Protein AF-A0A1W9YML6-F1 (afdb_monomer_lite)

pLDDT: mean 84.04, std 12.14, range [54.38, 97.81]

Structure (mmCIF, N/CA/C/O backbone):
data_AF-A0A1W9YML6-F1
#
_entry.id   AF-A0A1W9YML6-F1
#
loop_
_atom_site.group_PDB
_atom_site.id
_atom_site.type_symbol
_atom_site.label_atom_id
_atom_site.label_alt_id
_atom_site.label_comp_id
_atom_site.label_asym_id
_atom_site.label_entity_id
_atom_site.label_seq_id
_atom_site.pdbx_PDB_ins_code
_atom_site.Cartn_x
_atom_site.Cartn_y
_atom_site.Cartn_z
_atom_site.occupancy
_atom_site.B_iso_or_equiv
_atom_site.auth_seq_id
_atom_site.auth_comp_id
_atom_site.auth_asym_id
_atom_site.auth_atom_id
_atom_site.pdbx_PDB_model_num
ATOM 1 N N . GLU A 1 1 ? 11.400 29.116 7.437 1.00 58.50 1 GLU A N 1
ATOM 2 C CA . GLU A 1 1 ? 12.373 29.565 6.415 1.00 58.50 1 GLU A CA 1
ATOM 3 C C . GLU A 1 1 ? 13.354 28.472 5.969 1.00 58.50 1 GLU A C 1
ATOM 5 O O . GLU A 1 1 ? 13.252 28.021 4.833 1.00 58.50 1 GLU A O 1
ATOM 10 N N . THR A 1 2 ? 14.250 27.955 6.822 1.00 61.84 2 THR A N 1
ATOM 11 C CA . THR A 1 2 ? 15.129 26.809 6.471 1.00 61.84 2 THR A CA 1
ATOM 12 C C . THR A 1 2 ? 14.356 25.507 6.206 1.00 61.84 2 THR A C 1
ATOM 14 O O . THR A 1 2 ? 14.680 24.783 5.265 1.00 61.84 2 THR A O 1
ATOM 17 N N . ALA A 1 3 ? 13.291 25.234 6.969 1.00 64.06 3 ALA A N 1
ATOM 18 C CA . ALA A 1 3 ? 12.424 24.063 6.779 1.00 64.06 3 ALA A CA 1
ATOM 19 C C . ALA A 1 3 ? 11.643 24.078 5.445 1.00 64.06 3 ALA A C 1
ATOM 21 O O . ALA A 1 3 ? 11.419 23.026 4.843 1.00 64.06 3 ALA A O 1
ATOM 22 N N . ASP A 1 4 ? 11.271 25.262 4.954 1.00 66.44 4 ASP A N 1
ATOM 23 C CA . ASP A 1 4 ? 10.505 25.420 3.712 1.00 66.44 4 ASP A CA 1
ATOM 24 C C . ASP A 1 4 ? 11.395 25.211 2.481 1.00 66.44 4 ASP A C 1
ATOM 26 O O . ASP A 1 4 ? 11.014 24.507 1.543 1.00 66.44 4 ASP A O 1
ATOM 30 N N . ARG A 1 5 ? 12.638 25.722 2.522 1.00 63.09 5 ARG A N 1
ATOM 31 C CA . ARG A 1 5 ? 13.649 25.443 1.488 1.00 63.09 5 ARG A CA 1
ATOM 32 C C . ARG A 1 5 ? 14.010 23.962 1.411 1.00 63.09 5 ARG A C 1
ATOM 34 O O . ARG A 1 5 ? 14.114 23.431 0.309 1.00 63.09 5 ARG A O 1
ATOM 41 N N . ALA A 1 6 ? 14.153 23.281 2.550 1.00 66.31 6 ALA A N 1
ATOM 42 C CA . ALA A 1 6 ? 14.408 21.842 2.564 1.00 66.31 6 ALA A CA 1
ATOM 43 C C . ALA A 1 6 ? 13.255 21.054 1.912 1.00 66.31 6 ALA A C 1
ATOM 45 O O . ALA A 1 6 ? 13.499 20.175 1.089 1.00 66.31 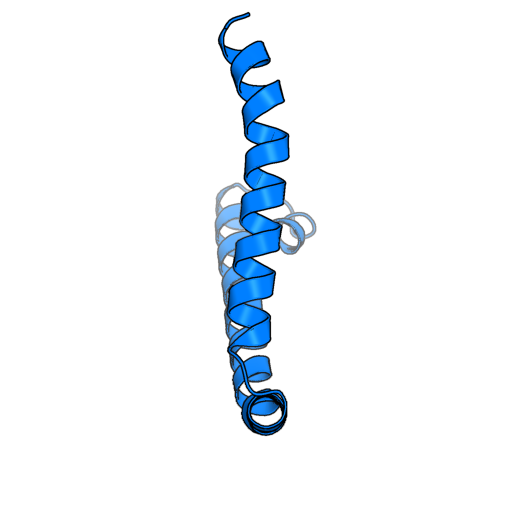6 ALA A O 1
ATOM 46 N N . ARG A 1 7 ? 11.989 21.402 2.193 1.00 67.19 7 ARG A N 1
ATOM 47 C CA . ARG A 1 7 ? 10.815 20.736 1.593 1.00 67.19 7 ARG A CA 1
ATOM 48 C C . ARG A 1 7 ? 10.721 20.876 0.075 1.00 67.19 7 ARG A C 1
ATOM 50 O O . ARG A 1 7 ? 10.328 19.908 -0.578 1.00 67.19 7 ARG A O 1
ATOM 57 N N . MET A 1 8 ? 11.107 22.023 -0.488 1.00 68.81 8 MET A N 1
ATOM 58 C CA . MET A 1 8 ? 11.102 22.225 -1.945 1.00 68.81 8 MET A CA 1
ATOM 59 C C . MET A 1 8 ? 12.074 21.300 -2.683 1.00 68.81 8 MET A C 1
ATOM 61 O O . MET A 1 8 ? 11.784 20.889 -3.800 1.00 68.81 8 MET A O 1
ATOM 65 N N . VAL A 1 9 ? 13.198 20.938 -2.060 1.00 73.25 9 VAL A N 1
ATOM 66 C CA . VAL A 1 9 ? 14.199 20.049 -2.675 1.00 73.25 9 VAL A CA 1
ATOM 67 C C . VAL A 1 9 ? 13.929 18.578 -2.335 1.00 73.25 9 VAL A C 1
ATOM 69 O O . VAL A 1 9 ? 14.140 17.697 -3.165 1.00 73.25 9 VAL A O 1
ATOM 72 N N . LEU A 1 10 ? 13.401 18.296 -1.140 1.00 78.38 10 LEU A N 1
ATOM 73 C CA . LEU A 1 10 ? 13.099 16.934 -0.688 1.00 78.38 10 LEU A CA 1
ATOM 74 C C . LEU A 1 10 ? 11.867 16.323 -1.373 1.00 78.38 10 LEU A C 1
ATOM 76 O O . LEU A 1 10 ? 11.821 15.106 -1.546 1.00 78.38 10 LEU A O 1
ATOM 80 N N . THR A 1 11 ? 10.880 17.131 -1.776 1.00 80.38 11 THR A N 1
ATOM 81 C CA . THR A 1 11 ? 9.653 16.616 -2.416 1.00 80.38 11 THR A CA 1
ATOM 82 C C . THR A 1 11 ? 9.931 15.981 -3.790 1.00 80.38 11 THR A C 1
ATOM 84 O O . THR A 1 11 ? 9.580 14.815 -3.962 1.00 80.38 11 THR A O 1
ATOM 87 N N . PRO A 1 12 ? 10.630 16.649 -4.734 1.00 84.50 12 PRO A N 1
ATOM 88 C CA . PRO A 1 12 ? 10.980 16.042 -6.022 1.00 84.50 12 PRO A CA 1
ATOM 89 C C . PRO A 1 12 ? 11.899 14.826 -5.873 1.00 84.50 12 PRO A C 1
ATOM 91 O O . PRO A 1 12 ? 11.750 13.837 -6.587 1.00 84.50 12 PRO A O 1
ATOM 94 N N . LEU A 1 13 ? 12.832 14.873 -4.915 1.00 86.69 13 LEU A N 1
ATOM 95 C CA . LEU A 1 13 ? 13.722 13.750 -4.620 1.00 86.69 13 LEU A CA 1
ATOM 96 C C . LEU A 1 13 ? 12.946 12.517 -4.155 1.00 86.69 13 LEU A C 1
ATOM 98 O O . LEU A 1 13 ? 13.205 11.425 -4.650 1.00 86.69 13 LEU A O 1
ATOM 102 N N . ARG A 1 14 ? 11.976 12.676 -3.246 1.00 87.94 14 ARG A N 1
ATOM 103 C CA . ARG A 1 14 ? 11.102 11.579 -2.800 1.00 87.94 14 ARG A CA 1
ATOM 104 C C . ARG A 1 14 ? 10.379 10.925 -3.978 1.00 87.94 14 ARG A C 1
ATOM 106 O O . ARG A 1 14 ? 10.293 9.701 -4.024 1.00 87.94 14 ARG A O 1
ATOM 113 N N . ASP A 1 15 ? 9.878 11.720 -4.915 1.00 92.12 15 ASP A N 1
ATOM 114 C CA . ASP A 1 15 ? 9.116 11.209 -6.058 1.00 92.12 15 ASP A CA 1
ATOM 115 C C . ASP A 1 15 ? 10.031 10.486 -7.062 1.00 92.12 15 ASP A C 1
ATOM 117 O O . ASP A 1 15 ? 9.669 9.429 -7.587 1.00 92.12 15 ASP A O 1
ATOM 121 N N . LEU A 1 16 ? 11.258 10.980 -7.259 1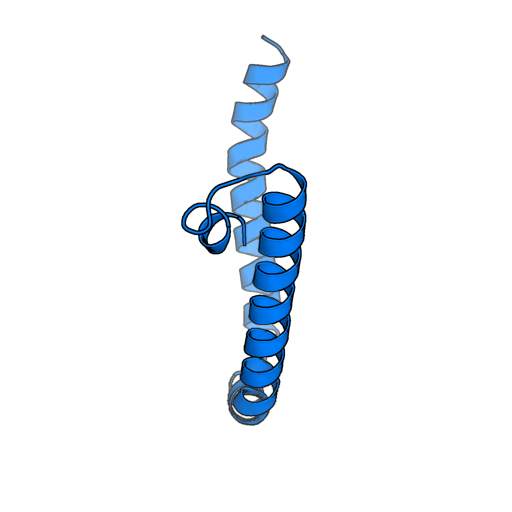.00 91.62 16 LEU A N 1
ATOM 122 C CA . LEU A 1 16 ? 12.283 10.286 -8.040 1.00 91.62 16 LEU A CA 1
ATOM 123 C C . LEU A 1 16 ? 12.693 8.961 -7.379 1.00 91.62 16 LEU A C 1
ATOM 125 O O . LEU A 1 16 ? 12.772 7.940 -8.061 1.00 91.62 16 LEU A O 1
ATOM 129 N N . PHE A 1 17 ? 12.889 8.952 -6.056 1.00 92.12 17 PHE A N 1
ATOM 130 C CA . PHE A 1 17 ? 13.162 7.728 -5.299 1.00 92.12 17 PHE A CA 1
ATOM 131 C C . PHE A 1 17 ? 12.025 6.722 -5.430 1.00 92.12 17 PHE A C 1
ATOM 133 O O . PHE A 1 17 ? 12.294 5.562 -5.723 1.00 92.12 17 PHE A O 1
ATOM 140 N N . ALA A 1 18 ? 10.772 7.154 -5.265 1.00 94.00 18 ALA A N 1
ATOM 141 C CA . ALA A 1 18 ? 9.611 6.292 -5.459 1.00 94.00 18 ALA A CA 1
ATOM 142 C C . ALA A 1 18 ? 9.604 5.703 -6.876 1.00 94.00 18 ALA A C 1
ATOM 144 O O . ALA A 1 18 ? 9.482 4.492 -7.039 1.00 94.00 18 ALA A O 1
ATOM 145 N N . THR A 1 19 ? 9.818 6.537 -7.895 1.00 95.94 19 THR A N 1
ATOM 146 C CA . THR A 1 19 ? 9.820 6.114 -9.301 1.00 95.94 19 THR A CA 1
ATOM 147 C C . THR A 1 19 ? 10.899 5.069 -9.580 1.00 95.94 19 THR A C 1
ATOM 149 O O . THR A 1 19 ? 10.593 4.004 -10.109 1.00 95.94 19 THR A O 1
ATOM 152 N N . ILE A 1 20 ? 12.151 5.333 -9.195 1.00 95.81 20 ILE A N 1
ATOM 153 C CA . ILE A 1 20 ? 13.272 4.414 -9.439 1.00 95.81 20 ILE A CA 1
ATOM 154 C C . ILE A 1 20 ? 13.110 3.126 -8.621 1.00 95.81 20 ILE A C 1
ATOM 156 O O . ILE A 1 20 ? 13.355 2.041 -9.142 1.00 95.81 20 ILE A O 1
ATOM 160 N N . PHE A 1 21 ? 12.656 3.226 -7.367 1.00 95.06 21 PHE A N 1
ATOM 161 C CA . PHE A 1 21 ? 12.389 2.073 -6.504 1.00 95.06 21 PHE A CA 1
ATOM 162 C C . PHE A 1 21 ? 11.327 1.148 -7.106 1.00 95.06 21 PHE A C 1
ATOM 164 O O . PHE A 1 21 ? 11.573 -0.048 -7.275 1.00 95.06 21 PHE A O 1
ATOM 171 N N . PHE A 1 22 ? 10.164 1.694 -7.476 1.00 94.62 22 PHE A N 1
ATOM 172 C CA . PHE A 1 22 ? 9.086 0.902 -8.066 1.00 94.62 22 PHE A CA 1
ATOM 173 C C . PHE A 1 22 ? 9.462 0.358 -9.446 1.00 94.62 22 PHE A C 1
ATOM 175 O O . PHE A 1 22 ? 9.148 -0.794 -9.735 1.00 94.62 22 PHE A O 1
ATOM 182 N N . LEU A 1 23 ? 10.174 1.132 -10.273 1.00 95.31 23 LEU A N 1
ATOM 183 C CA . LEU A 1 23 ? 10.659 0.672 -11.576 1.00 95.31 23 LEU A CA 1
ATOM 184 C C . LEU A 1 23 ? 11.662 -0.481 -11.429 1.00 95.31 23 LEU A C 1
ATOM 186 O O . LEU A 1 23 ? 11.524 -1.498 -12.101 1.00 95.31 23 LEU A O 1
ATOM 190 N N . GLY A 1 24 ? 12.641 -0.354 -10.530 1.00 95.62 24 GLY A N 1
ATOM 191 C CA . GLY A 1 24 ? 13.659 -1.382 -10.300 1.00 95.62 24 GLY A CA 1
ATOM 192 C C . GLY A 1 24 ? 13.069 -2.695 -9.782 1.00 95.62 24 GLY A C 1
ATOM 193 O O . GLY A 1 24 ? 13.397 -3.767 -10.296 1.00 95.62 24 GLY A O 1
ATOM 194 N N . ILE A 1 25 ? 12.150 -2.622 -8.812 1.00 93.38 25 ILE A N 1
ATOM 195 C CA . ILE A 1 25 ? 11.427 -3.806 -8.326 1.00 93.38 25 ILE A CA 1
ATOM 196 C C . ILE A 1 25 ? 10.551 -4.383 -9.437 1.00 93.38 25 ILE A C 1
ATOM 198 O O . ILE A 1 25 ? 10.587 -5.587 -9.667 1.00 93.38 25 ILE A O 1
ATOM 202 N N . GLY A 1 26 ? 9.806 -3.539 -10.152 1.00 91.12 26 GLY A N 1
ATOM 203 C CA . GLY A 1 26 ? 8.903 -3.967 -11.218 1.00 91.12 26 GLY A CA 1
ATOM 204 C C . GLY A 1 26 ? 9.618 -4.726 -12.335 1.00 91.12 26 GLY A C 1
ATOM 205 O O . GLY A 1 26 ? 9.153 -5.787 -12.734 1.00 91.12 26 GLY A O 1
ATOM 206 N N . LEU A 1 27 ? 10.778 -4.237 -12.786 1.00 93.44 27 LEU A N 1
ATOM 207 C CA . LEU A 1 27 ? 11.588 -4.901 -13.816 1.00 93.44 27 LEU A CA 1
ATOM 208 C C . LEU A 1 27 ? 12.211 -6.225 -13.342 1.00 93.44 27 LEU A C 1
ATOM 210 O O . LEU A 1 27 ? 12.522 -7.079 -14.167 1.00 93.44 27 LEU A O 1
ATOM 214 N N . SER A 1 28 ? 12.389 -6.407 -12.030 1.00 90.56 28 SER A N 1
ATOM 215 C CA . SER A 1 28 ? 12.960 -7.632 -11.449 1.00 90.56 28 SER A CA 1
ATOM 216 C C . SER A 1 28 ? 11.923 -8.748 -11.246 1.00 90.56 28 SER A C 1
ATOM 218 O O . SER A 1 28 ? 12.292 -9.883 -10.942 1.00 90.56 28 SER A O 1
ATOM 220 N N . VAL A 1 29 ? 10.626 -8.444 -11.374 1.00 90.69 29 VAL A N 1
ATOM 221 C CA . VAL A 1 29 ? 9.527 -9.382 -11.112 1.00 90.69 29 VAL A CA 1
ATOM 222 C C . VAL A 1 29 ? 9.023 -9.998 -12.415 1.00 90.69 29 VAL A C 1
ATOM 224 O O . VAL A 1 29 ? 8.650 -9.304 -13.354 1.00 90.69 29 VAL A O 1
ATOM 227 N N . ASP A 1 30 ? 8.952 -11.327 -12.443 1.00 90.31 30 ASP A N 1
ATOM 228 C CA . ASP A 1 30 ? 8.369 -12.078 -13.554 1.00 90.31 30 ASP A CA 1
ATOM 229 C C . ASP A 1 30 ? 6.826 -12.002 -13.513 1.00 90.31 30 ASP A C 1
ATOM 231 O O . ASP A 1 30 ? 6.215 -12.503 -12.556 1.00 90.31 30 ASP A O 1
ATOM 235 N N . PRO A 1 31 ? 6.168 -11.425 -14.538 1.00 84.94 31 PRO A N 1
ATOM 236 C CA . PRO A 1 31 ? 4.717 -11.283 -14.562 1.00 84.94 31 PRO A CA 1
ATOM 237 C C . PRO A 1 31 ? 3.980 -12.626 -14.606 1.00 84.94 31 PRO A C 1
ATOM 239 O O . PRO A 1 31 ? 2.871 -12.724 -14.083 1.00 84.94 31 PRO A O 1
ATOM 242 N N . GLY A 1 32 ? 4.584 -13.684 -15.159 1.00 89.31 32 GLY A N 1
ATOM 243 C CA . GLY A 1 3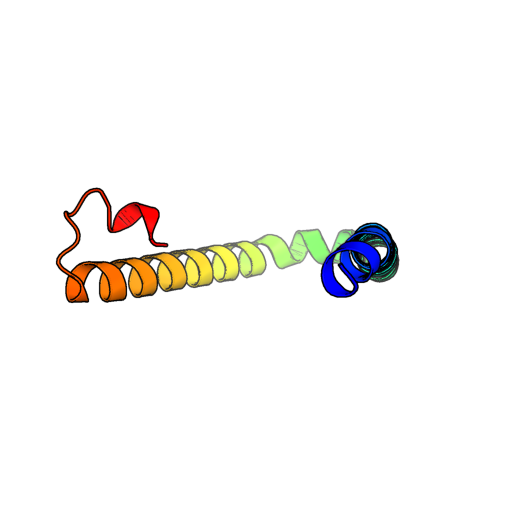2 ? 3.969 -15.013 -15.196 1.00 89.31 32 GLY A CA 1
ATOM 244 C C . GLY A 1 32 ? 3.777 -15.606 -13.798 1.00 89.31 32 GLY A C 1
ATOM 245 O O . GLY A 1 32 ? 2.760 -16.243 -13.517 1.00 89.31 32 GLY A O 1
ATOM 246 N N . LYS A 1 33 ? 4.712 -15.324 -12.881 1.00 88.06 33 LYS A N 1
ATOM 247 C CA . LYS A 1 33 ? 4.631 -15.752 -11.475 1.00 88.06 33 LYS A CA 1
ATOM 248 C C . LYS A 1 33 ? 3.618 -14.945 -10.664 1.00 88.06 33 LYS A C 1
ATOM 250 O O . LYS A 1 33 ? 3.117 -15.446 -9.663 1.00 88.06 33 LYS A O 1
ATOM 255 N N . LEU A 1 34 ? 3.288 -13.721 -11.083 1.00 86.69 34 LEU A N 1
ATOM 256 C CA . LEU A 1 34 ? 2.256 -12.919 -10.419 1.00 86.69 34 LEU A CA 1
ATOM 257 C C . LEU A 1 34 ? 0.868 -13.539 -10.592 1.00 86.69 34 LEU A C 1
ATOM 259 O O . LEU A 1 34 ? 0.088 -13.559 -9.640 1.00 86.69 34 LEU A O 1
ATOM 263 N N . VAL A 1 35 ? 0.575 -14.087 -11.778 1.00 90.50 35 VAL A N 1
ATOM 264 C CA . VAL A 1 35 ? -0.746 -14.651 -12.096 1.00 90.50 35 VAL A CA 1
ATOM 265 C C . VAL A 1 35 ? -1.098 -15.815 -11.168 1.00 90.50 35 VAL A C 1
ATOM 267 O O . VAL A 1 35 ? -2.203 -15.868 -10.630 1.00 90.50 35 VAL A O 1
ATOM 270 N N . SER A 1 36 ? -0.149 -16.717 -10.915 1.00 92.25 36 SER A N 1
ATOM 271 C CA . SER A 1 36 ? -0.365 -17.862 -10.022 1.00 92.25 36 SER A CA 1
ATOM 272 C C . SER A 1 36 ? -0.506 -17.468 -8.546 1.00 92.25 36 SER A C 1
ATOM 274 O O . SER A 1 36 ? -1.105 -18.212 -7.772 1.00 92.25 36 SER A O 1
ATOM 276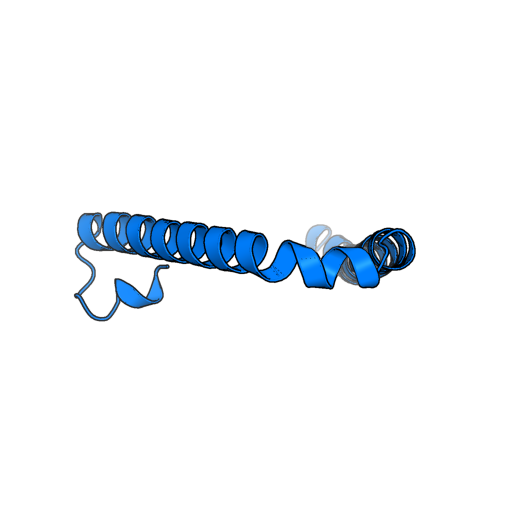 N N . MET A 1 37 ? -0.009 -16.291 -8.154 1.00 93.25 37 MET A N 1
ATOM 277 C CA . MET A 1 37 ? -0.043 -15.793 -6.774 1.00 93.25 37 MET A CA 1
ATOM 278 C C . MET A 1 37 ? -1.276 -14.939 -6.452 1.00 93.25 37 MET A C 1
ATOM 280 O O . MET A 1 37 ? -1.483 -14.601 -5.284 1.00 93.25 37 MET A O 1
ATOM 284 N N . LEU A 1 38 ? -2.131 -14.623 -7.436 1.00 93.56 38 LEU A N 1
ATOM 285 C CA . LEU A 1 38 ? -3.356 -13.837 -7.226 1.00 93.56 38 LEU A CA 1
ATOM 286 C C . LEU A 1 38 ? -4.237 -14.339 -6.071 1.00 93.56 38 LEU A C 1
ATOM 288 O O . LEU A 1 38 ? -4.666 -13.501 -5.277 1.00 93.56 38 LEU A O 1
ATOM 292 N N . PRO A 1 39 ? -4.505 -15.652 -5.915 1.00 94.94 39 PRO A N 1
ATOM 293 C CA . PRO A 1 39 ? -5.348 -16.131 -4.821 1.00 94.94 39 PRO A CA 1
ATOM 294 C C . PRO A 1 39 ? -4.788 -15.763 -3.442 1.00 94.94 39 PRO A C 1
ATOM 296 O O . PRO A 1 39 ? -5.519 -15.292 -2.572 1.00 94.94 39 PRO A O 1
ATOM 299 N N . VAL A 1 40 ? -3.474 -15.915 -3.261 1.00 95.94 40 VAL A N 1
ATOM 300 C CA . VAL A 1 40 ? -2.784 -15.569 -2.012 1.00 95.94 40 VAL A CA 1
ATOM 301 C C . VAL A 1 40 ? -2.766 -14.055 -1.812 1.00 95.94 40 VAL A C 1
ATOM 303 O O . VAL A 1 40 ? -3.039 -13.579 -0.712 1.00 95.94 40 VAL A O 1
ATOM 306 N N . ALA A 1 41 ? -2.503 -13.287 -2.872 1.00 94.25 41 ALA A N 1
ATOM 307 C CA . ALA A 1 41 ? -2.506 -11.829 -2.819 1.00 94.25 41 ALA A CA 1
ATOM 308 C C . ALA A 1 41 ? -3.881 -11.269 -2.418 1.00 94.25 41 ALA A C 1
ATOM 310 O O . ALA A 1 41 ? -3.955 -10.379 -1.574 1.00 94.25 41 ALA A O 1
ATOM 311 N N . LEU A 1 42 ? -4.971 -11.819 -2.9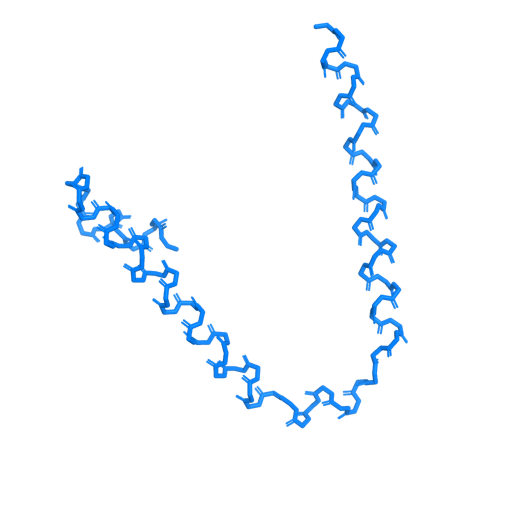64 1.00 96.94 42 LEU A N 1
ATOM 312 C CA . LEU A 1 42 ? -6.339 -11.436 -2.609 1.00 96.94 42 LEU A CA 1
ATOM 313 C C . LEU A 1 42 ? -6.681 -11.802 -1.163 1.00 96.94 42 LEU A C 1
ATOM 315 O O . LEU A 1 42 ? -7.279 -10.991 -0.457 1.00 96.94 42 LEU A O 1
ATOM 319 N N . ALA A 1 43 ? -6.273 -12.987 -0.703 1.00 97.50 43 ALA A N 1
ATOM 320 C CA . ALA A 1 43 ? -6.462 -13.393 0.686 1.00 97.50 43 ALA A CA 1
ATOM 321 C C . ALA A 1 43 ? -5.731 -12.444 1.649 1.00 97.50 43 ALA A C 1
ATOM 323 O O . ALA A 1 43 ? -6.327 -11.958 2.611 1.00 97.50 43 ALA A O 1
ATOM 324 N N . LEU A 1 44 ? -4.468 -12.117 1.359 1.00 97.12 44 LEU A N 1
ATOM 325 C CA . LEU A 1 44 ? -3.698 -11.153 2.143 1.00 97.12 44 LEU A CA 1
ATOM 326 C C . LEU A 1 44 ? -4.337 -9.764 2.113 1.00 97.12 44 LEU A C 1
ATOM 328 O O . LEU A 1 44 ? -4.528 -9.172 3.170 1.00 97.12 44 LEU A O 1
ATOM 332 N N . ALA A 1 45 ? -4.734 -9.271 0.939 1.00 95.81 45 ALA A N 1
ATOM 333 C CA . ALA A 1 45 ? -5.411 -7.985 0.805 1.00 95.81 45 ALA A CA 1
ATOM 334 C C . ALA A 1 45 ? -6.694 -7.927 1.648 1.00 95.81 45 ALA A C 1
ATOM 336 O O . ALA A 1 45 ? -6.917 -6.945 2.357 1.00 95.81 45 ALA A O 1
ATOM 337 N N . ALA A 1 46 ? -7.502 -8.992 1.634 1.00 97.25 46 ALA A 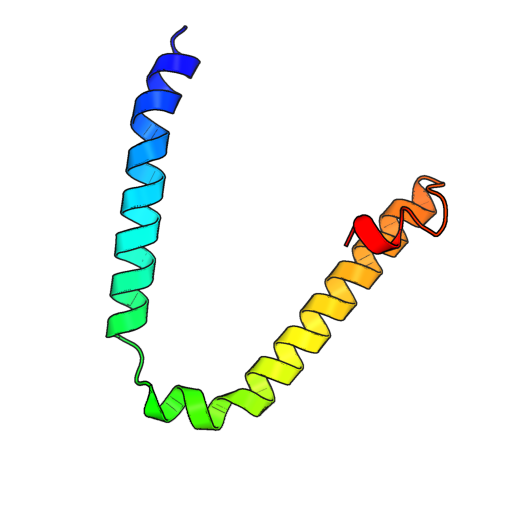N 1
ATOM 338 C CA . ALA A 1 46 ? -8.709 -9.093 2.446 1.00 97.25 46 ALA A CA 1
ATOM 339 C C . ALA A 1 46 ? -8.393 -9.081 3.949 1.00 97.25 46 ALA A C 1
ATOM 341 O O . ALA A 1 46 ? -9.007 -8.318 4.694 1.00 97.25 46 ALA A O 1
ATOM 342 N N . VAL A 1 47 ? -7.408 -9.868 4.397 1.00 97.81 47 VAL A N 1
ATOM 343 C CA . VAL A 1 47 ? -6.987 -9.913 5.807 1.00 97.81 47 VAL A CA 1
ATOM 344 C C . VAL A 1 47 ? -6.446 -8.559 6.262 1.00 97.81 47 VAL A C 1
ATOM 346 O O . VAL A 1 47 ? -6.823 -8.070 7.329 1.00 97.81 47 VAL A O 1
ATOM 349 N N . THR A 1 48 ? -5.601 -7.911 5.459 1.00 95.44 48 THR A N 1
ATOM 350 C CA . THR A 1 48 ? -5.035 -6.597 5.777 1.00 95.44 48 THR A CA 1
ATOM 351 C C . THR A 1 48 ? -6.116 -5.525 5.826 1.00 95.44 48 THR A C 1
ATOM 353 O O . THR A 1 48 ? -6.168 -4.771 6.796 1.00 95.44 48 THR A O 1
ATOM 356 N N . ALA A 1 49 ? -7.005 -5.471 4.831 1.00 93.81 49 ALA A N 1
ATOM 357 C CA . ALA A 1 49 ? -8.111 -4.520 4.812 1.00 93.81 49 ALA A CA 1
ATOM 358 C C . ALA A 1 49 ? -9.042 -4.727 6.014 1.00 93.81 49 ALA A C 1
ATOM 360 O O . ALA A 1 49 ? -9.341 -3.772 6.728 1.00 93.81 49 ALA A O 1
ATOM 361 N N . ALA A 1 50 ? -9.431 -5.973 6.302 1.00 94.19 50 ALA A N 1
ATOM 362 C CA . ALA A 1 50 ? -10.269 -6.299 7.452 1.00 94.19 50 ALA A CA 1
ATOM 363 C C . ALA A 1 50 ? -9.601 -5.893 8.771 1.00 94.19 50 ALA A C 1
ATOM 365 O O . ALA A 1 50 ? -10.244 -5.290 9.626 1.00 94.19 50 ALA A O 1
ATOM 366 N N . THR A 1 51 ? -8.301 -6.153 8.920 1.00 93.88 51 THR A N 1
ATOM 367 C CA . THR A 1 51 ? -7.543 -5.782 10.122 1.00 93.88 51 THR A CA 1
ATOM 368 C C . THR A 1 51 ? -7.416 -4.265 10.265 1.00 93.88 51 THR A C 1
ATOM 370 O O . THR A 1 51 ? -7.598 -3.730 11.359 1.00 93.88 51 THR A O 1
ATOM 373 N N . LYS A 1 52 ? -7.150 -3.543 9.172 1.00 91.81 52 LYS A N 1
ATOM 374 C CA . LYS A 1 52 ? -7.064 -2.075 9.155 1.00 91.81 52 LYS A CA 1
ATOM 375 C C . LYS A 1 52 ? -8.395 -1.445 9.563 1.00 91.81 52 LYS A C 1
ATOM 377 O O . LYS A 1 52 ? -8.433 -0.605 10.457 1.00 91.81 52 LYS A O 1
ATOM 382 N N . VAL A 1 53 ? -9.491 -1.926 8.980 1.00 89.50 53 VAL A N 1
ATOM 383 C CA . VAL A 1 53 ? -10.839 -1.469 9.324 1.00 89.50 53 VAL A CA 1
ATOM 384 C C . VAL A 1 53 ? -11.180 -1.827 10.767 1.00 89.50 53 VAL A C 1
ATOM 386 O O . VAL A 1 53 ? -11.638 -0.965 11.509 1.00 89.50 53 VAL A O 1
ATOM 389 N N . ALA A 1 54 ? -10.902 -3.053 11.214 1.00 88.50 54 ALA A N 1
ATOM 390 C CA . ALA A 1 54 ? -11.180 -3.477 12.583 1.00 88.50 54 ALA A CA 1
ATOM 391 C C . ALA A 1 54 ? -10.415 -2.640 13.619 1.00 88.50 54 ALA A C 1
ATOM 393 O O . ALA A 1 54 ? -10.999 -2.211 14.615 1.00 88.50 54 ALA A O 1
ATOM 394 N N . THR A 1 55 ? -9.132 -2.363 13.377 1.00 88.50 55 THR A N 1
ATOM 395 C CA . THR A 1 55 ? -8.304 -1.547 14.278 1.00 88.50 55 THR A CA 1
ATOM 396 C C . THR A 1 55 ? -8.708 -0.070 14.248 1.00 88.50 55 THR A C 1
ATOM 398 O O . THR A 1 55 ? -8.846 0.529 15.315 1.00 88.50 55 THR A O 1
ATOM 401 N N . GLY A 1 56 ? -9.006 0.498 13.073 1.00 86.19 56 GLY A N 1
ATOM 402 C CA . GLY A 1 56 ? -9.536 1.860 12.932 1.00 86.19 56 GLY A CA 1
ATOM 403 C C . GLY A 1 56 ? -10.896 2.037 13.613 1.00 86.19 56 GLY A C 1
ATOM 404 O O . GLY A 1 56 ? -11.105 2.989 14.365 1.00 86.19 56 GLY A O 1
ATOM 405 N N . MET A 1 57 ? -11.804 1.072 13.444 1.00 85.25 57 MET A N 1
ATOM 406 C CA . MET A 1 57 ? -13.092 1.049 14.137 1.00 85.25 57 MET A CA 1
ATOM 407 C C . MET A 1 57 ? -12.924 0.897 15.650 1.00 85.25 57 MET A C 1
ATOM 409 O O . MET A 1 57 ? -13.640 1.554 16.400 1.00 85.25 57 MET A O 1
ATOM 413 N N . PHE A 1 58 ? -12.004 0.049 16.117 1.00 84.88 58 PHE A N 1
ATOM 414 C CA . PHE A 1 58 ? -11.724 -0.119 17.544 1.00 84.88 58 PHE A CA 1
ATOM 415 C C . PHE A 1 58 ? -11.209 1.181 18.178 1.00 84.88 58 PHE A C 1
ATOM 417 O O . PHE A 1 58 ? -11.728 1.599 19.214 1.00 84.88 58 PHE A O 1
ATOM 424 N N . ALA A 1 59 ? -10.257 1.857 17.529 1.00 85.00 59 ALA A N 1
ATOM 425 C CA . ALA A 1 59 ? -9.748 3.152 17.974 1.00 85.00 59 ALA A CA 1
ATOM 426 C C . ALA A 1 59 ? -10.854 4.223 17.987 1.00 85.00 59 ALA A C 1
ATOM 428 O O . ALA A 1 59 ? -11.101 4.848 19.016 1.00 85.00 59 ALA A O 1
ATOM 429 N N . ALA A 1 60 ? -11.613 4.351 16.895 1.00 82.50 60 ALA A N 1
ATOM 430 C CA . ALA A 1 60 ? -12.703 5.319 16.785 1.00 82.50 60 ALA A CA 1
ATOM 431 C C . ALA A 1 60 ? -13.844 5.057 17.790 1.00 82.50 60 ALA A C 1
ATOM 433 O O . ALA A 1 60 ? -14.450 5.992 18.312 1.00 82.50 60 ALA A O 1
ATOM 434 N N . ARG A 1 61 ? -14.134 3.785 18.105 1.00 79.56 61 ARG A N 1
ATOM 435 C CA . ARG A 1 61 ? -15.080 3.406 19.170 1.00 79.56 61 ARG A CA 1
ATOM 436 C C . ARG A 1 61 ? -14.598 3.852 20.542 1.00 79.56 61 ARG A C 1
ATOM 438 O O . ARG A 1 61 ? -15.410 4.333 21.327 1.00 79.56 61 ARG A O 1
ATOM 445 N N . ARG A 1 62 ? -13.302 3.703 20.822 1.00 80.81 62 ARG A N 1
ATOM 446 C CA . ARG A 1 62 ? -12.694 4.135 22.085 1.00 80.81 62 ARG A CA 1
ATOM 447 C C . ARG A 1 62 ? -12.740 5.656 22.259 1.00 80.81 62 ARG A C 1
ATOM 449 O O . ARG A 1 62 ? -12.885 6.121 23.382 1.00 80.81 62 ARG A O 1
ATOM 456 N N . GLU A 1 63 ? -12.681 6.406 21.165 1.00 81.81 63 GLU A N 1
ATOM 457 C CA . GLU A 1 63 ? -12.784 7.873 21.152 1.00 81.81 63 GLU A CA 1
ATOM 458 C C . GLU A 1 63 ? -14.233 8.401 21.086 1.00 81.81 63 GLU A C 1
ATOM 460 O O . GLU A 1 63 ? -14.453 9.606 21.015 1.00 81.81 63 GLU A O 1
ATOM 465 N N . GLY A 1 64 ? -15.248 7.525 21.118 1.00 78.06 64 GLY A N 1
ATOM 466 C CA . GLY A 1 64 ? -16.660 7.933 21.121 1.00 78.06 64 GLY A CA 1
ATOM 467 C C . GLY A 1 64 ? -17.201 8.407 19.763 1.00 78.06 64 GLY A C 1
ATOM 468 O O . GLY A 1 64 ? -18.284 8.989 19.696 1.00 78.06 64 GLY A O 1
ATOM 469 N N . VAL A 1 65 ? -16.488 8.143 18.663 1.00 77.75 65 VAL A N 1
ATOM 470 C CA . VAL A 1 65 ? -16.884 8.551 17.306 1.00 77.75 65 VAL A CA 1
ATOM 471 C C . VAL A 1 65 ? -18.152 7.808 16.873 1.00 77.75 65 VAL A C 1
ATOM 473 O O . VAL A 1 65 ? -18.260 6.591 17.033 1.00 77.75 65 VAL A O 1
ATOM 476 N N . ALA A 1 66 ? -19.119 8.515 16.277 1.00 73.00 66 ALA A N 1
ATOM 477 C CA . ALA A 1 66 ? -20.365 7.922 15.787 1.00 73.00 66 ALA A CA 1
ATOM 478 C C . ALA A 1 66 ? -20.118 6.803 14.752 1.00 73.00 66 ALA A C 1
ATOM 480 O O . ALA A 1 66 ? -19.161 6.839 13.980 1.00 73.00 66 ALA A O 1
ATOM 481 N N . ARG A 1 67 ? -21.030 5.825 14.670 1.00 64.12 67 ARG A N 1
ATOM 482 C CA . ARG A 1 67 ? -20.904 4.593 13.855 1.00 64.12 67 ARG A CA 1
ATOM 483 C C . ARG A 1 67 ? -20.568 4.833 12.369 1.00 64.12 67 ARG A C 1
ATOM 485 O O . ARG A 1 67 ? -19.918 3.999 11.751 1.00 64.12 67 ARG A O 1
ATOM 492 N N . ARG A 1 68 ? -20.960 5.987 11.808 1.00 63.31 68 ARG A N 1
ATOM 493 C CA . ARG A 1 68 ? -20.600 6.425 10.441 1.00 63.31 68 ARG A CA 1
ATOM 494 C C . ARG A 1 68 ? -19.157 6.935 10.303 1.00 63.31 68 ARG A C 1
ATOM 496 O O . ARG A 1 68 ? -18.588 6.807 9.226 1.00 63.31 68 ARG A O 1
ATOM 503 N N . GLY A 1 69 ? -18.567 7.495 11.359 1.00 65.44 69 GLY A N 1
ATOM 504 C CA . GLY A 1 69 ? -17.161 7.919 11.386 1.00 65.44 69 GLY A CA 1
ATOM 505 C C . GLY A 1 69 ? -16.190 6.753 11.594 1.00 65.44 69 GLY A C 1
ATOM 506 O O . GLY A 1 69 ? -15.084 6.780 11.069 1.00 65.44 69 GLY A O 1
ATOM 507 N N . GLN A 1 70 ? -16.632 5.682 12.260 1.00 63.22 70 GLN A N 1
ATOM 508 C CA . GLN A 1 70 ? -15.817 4.484 12.512 1.00 63.22 70 GLN A CA 1
ATOM 509 C C . GLN A 1 70 ? -15.417 3.745 11.225 1.00 63.22 70 GLN A C 1
ATOM 511 O O . GLN A 1 70 ? -14.307 3.237 11.139 1.00 63.22 70 GLN A O 1
ATOM 516 N N . LEU A 1 71 ? -16.286 3.731 10.206 1.00 61.44 71 LEU A N 1
ATOM 517 C CA . LEU A 1 71 ? -15.998 3.114 8.901 1.00 61.44 71 LEU A CA 1
ATOM 518 C C . LEU A 1 71 ? -15.019 3.929 8.037 1.00 61.44 71 LEU A C 1
ATOM 520 O O . LEU A 1 71 ? -14.554 3.419 7.028 1.00 61.44 71 LEU A O 1
ATOM 524 N N . ARG A 1 72 ? -14.729 5.187 8.403 1.00 66.06 72 ARG A N 1
ATOM 525 C CA . ARG A 1 72 ? -13.803 6.077 7.671 1.00 66.06 72 ARG A CA 1
ATOM 526 C C . ARG A 1 72 ? -12.446 6.226 8.360 1.00 66.06 72 ARG A C 1
ATOM 528 O O . ARG A 1 72 ? -11.558 6.862 7.808 1.00 66.06 72 ARG A O 1
ATOM 535 N N . ALA A 1 73 ? -12.315 5.692 9.574 1.00 65.62 73 ALA A N 1
ATOM 536 C CA . ALA A 1 73 ? -11.070 5.696 10.337 1.00 65.62 73 ALA A CA 1
ATOM 537 C C . ALA A 1 73 ? -10.119 4.556 9.925 1.00 65.62 73 ALA A C 1
ATOM 539 O O . ALA A 1 73 ? -8.951 4.565 10.312 1.00 65.62 73 ALA A O 1
ATOM 540 N N . GLY A 1 74 ? -10.628 3.575 9.173 1.00 54.38 74 GLY A N 1
ATOM 541 C CA . GLY A 1 74 ? -9.885 2.441 8.625 1.00 54.38 74 GLY A CA 1
ATOM 542 C C . GLY A 1 74 ? -9.724 2.518 7.120 1.00 54.38 74 GLY A C 1
ATOM 543 O O . GLY A 1 74 ? -10.539 3.199 6.465 1.00 54.38 74 GLY A O 1
#

Radius of gyration: 19.44 Å; chains: 1; bounding box: 36×47×37 Å

Organism: Mycobacterium angelicum (NCBI:txid470074)

Foldseek 3Di:
DVVVVVCVVVVVVVVVCVVCVCVVVVVVDDVVVVVVCVVVVVVVVVVVVVVQLVVQLVVCVVVVHPPVVSNVSD

Secondary structure (DSSP, 8-state):
-HHHHHHHHHHHHHHHHHHHHHHHHHHHS-HHHHHHHHHHHHHHHHHHHHHHHHHHHHHHHHTT--HHHHTT--

Sequence (74 aa):
ETADRARMVLTPLRDLFATIFFLGIGLSVDPGKLVSMLPVALALAAVTAATKVATGMFAARREGVARRGQLRAG

InterPro domains:
  IPR006153 Cation/H+ exchanger, transmembrane domain [PF00999] (10-72)
  IPR038770 Sodium/solute symporter superfamily [G3DSA:1.20.1530.20] (1-74)